Protein AF-X1TYB5-F1 (afdb_monomer_lite)

pLDDT: mean 80.91, std 9.95, range [56.03, 94.62]

Organism: NCBI:txid412755

Secondary structure (DSSP, 8-state):
-HHHHHHHHHHHHHHHHHHHHHGGG---EEEEEPTTS-EEEEES-HHHHHHHHHTT-EEEE-

Foldseek 3Di:
DVVVVVVVVVVVVVVVVCVVVVVVPQFWWKWWADPVGDTDIDTNCVVVVVVSVVVVIDIDTD

Radius of gyration: 20.78 Å; chains: 1; bounding box: 37×12×64 Å

Sequence (62 aa):
MKNLKFLLFIICLVFFLNVIFFNCSFATLYIVKDQEGYNICMTNKEDLVSEYEKFGYAVWIL

Structure (mmCIF, N/CA/C/O backbone):
data_AF-X1TYB5-F1
#
_entry.id   AF-X1TYB5-F1
#
loop_
_atom_site.group_PDB
_atom_site.id
_atom_site.type_symbol
_atom_site.label_atom_id
_atom_site.label_alt_id
_atom_site.label_comp_id
_atom_site.label_asym_id
_atom_site.label_entity_id
_atom_site.label_seq_id
_atom_site.pdbx_PDB_ins_code
_atom_site.Cartn_x
_atom_site.Cartn_y
_atom_site.Cartn_z
_atom_site.occupancy
_atom_site.B_iso_or_equiv
_atom_site.auth_seq_id
_atom_site.auth_comp_id
_a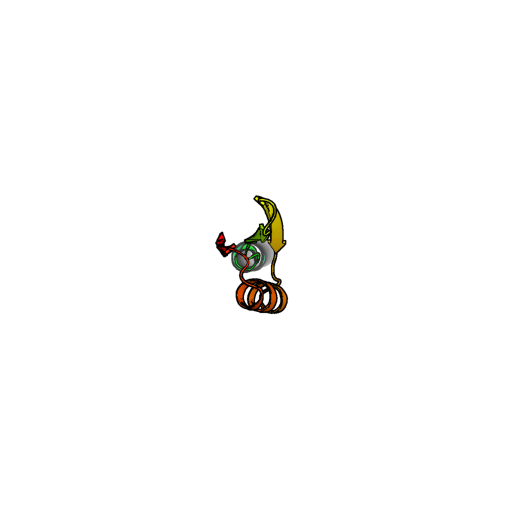tom_site.auth_asym_id
_atom_site.auth_atom_id
_atom_site.pdbx_PDB_model_num
ATOM 1 N N . MET A 1 1 ? -19.155 2.533 37.150 1.00 57.22 1 MET A N 1
ATOM 2 C CA . MET A 1 1 ? -18.128 1.677 36.501 1.00 57.22 1 MET A CA 1
ATOM 3 C C . MET A 1 1 ? -18.515 1.114 35.127 1.00 57.22 1 MET A C 1
ATOM 5 O O . MET A 1 1 ? -17.617 0.997 34.304 1.00 57.22 1 MET A O 1
ATOM 9 N N . LYS A 1 2 ? -19.788 0.777 34.831 1.00 59.97 2 LYS A N 1
ATOM 10 C CA . LYS A 1 2 ? -20.193 0.265 33.495 1.00 59.97 2 LYS A CA 1
ATOM 11 C C . LYS A 1 2 ? -19.873 1.233 32.340 1.00 59.97 2 LYS A C 1
ATOM 13 O O . LYS A 1 2 ? -19.337 0.803 31.327 1.00 59.97 2 LYS A O 1
ATOM 18 N N . ASN A 1 3 ? -20.091 2.534 32.542 1.00 72.31 3 ASN A N 1
ATOM 19 C CA . ASN A 1 3 ? -19.885 3.551 31.500 1.00 72.31 3 ASN A CA 1
ATOM 20 C C . ASN A 1 3 ? -18.405 3.836 31.197 1.00 72.31 3 ASN A C 1
ATOM 22 O O . ASN A 1 3 ? -18.071 4.142 30.061 1.00 72.31 3 ASN A O 1
ATOM 26 N N . LEU A 1 4 ? -17.505 3.679 32.177 1.00 85.81 4 LEU A N 1
ATOM 27 C CA . LEU A 1 4 ? -16.067 3.904 31.976 1.00 85.81 4 LEU A CA 1
ATOM 28 C C . LEU A 1 4 ? -15.456 2.837 31.055 1.00 85.81 4 LEU A C 1
ATOM 30 O O . LEU A 1 4 ? -14.673 3.159 30.170 1.00 85.81 4 LEU A O 1
ATOM 34 N N . LYS A 1 5 ? -15.859 1.568 31.228 1.00 83.94 5 LYS A N 1
ATOM 35 C CA . LYS A 1 5 ? -15.420 0.462 30.361 1.00 83.94 5 LYS A CA 1
ATOM 36 C C . LYS A 1 5 ? -15.888 0.657 28.917 1.00 83.94 5 LYS A C 1
ATOM 38 O O . LYS A 1 5 ? -15.130 0.398 27.991 1.00 83.94 5 LYS A O 1
ATOM 43 N N . PHE A 1 6 ? -17.115 1.143 28.740 1.00 88.44 6 PHE A N 1
ATOM 44 C CA . PHE A 1 6 ? -17.668 1.447 27.422 1.00 88.44 6 PHE A CA 1
ATOM 45 C C . PHE A 1 6 ? -16.959 2.634 26.754 1.00 88.44 6 PHE A C 1
ATOM 47 O O . PHE A 1 6 ? -16.644 2.577 25.570 1.00 88.44 6 PHE A O 1
ATOM 54 N N . LEU A 1 7 ? -16.627 3.673 27.524 1.00 90.94 7 LEU A N 1
ATOM 55 C CA . LEU A 1 7 ? -15.866 4.819 27.027 1.00 90.94 7 LEU A CA 1
ATOM 56 C C . LEU A 1 7 ? -14.462 4.405 26.558 1.00 90.94 7 LEU A C 1
ATOM 58 O O . LEU A 1 7 ? -14.032 4.794 25.477 1.00 90.94 7 LEU A O 1
ATOM 62 N N . LEU A 1 8 ? -13.780 3.561 27.340 1.00 92.06 8 LEU A N 1
ATOM 63 C CA . LEU A 1 8 ? -12.468 3.022 26.979 1.00 92.06 8 LEU A CA 1
ATOM 64 C C . LEU A 1 8 ? -12.536 2.194 25.686 1.00 92.06 8 LEU A C 1
ATOM 66 O O . LEU A 1 8 ? -11.673 2.323 24.825 1.00 92.06 8 LEU A O 1
ATOM 70 N N . PHE A 1 9 ? -13.599 1.401 25.520 1.00 92.75 9 PHE A N 1
ATOM 71 C CA . PHE A 1 9 ? -13.839 0.635 24.299 1.00 92.75 9 PHE A CA 1
ATOM 72 C C . PHE A 1 9 ? -14.002 1.537 23.067 1.00 92.75 9 PHE A C 1
ATOM 74 O O . PHE A 1 9 ? -13.376 1.276 22.043 1.00 92.75 9 PHE A O 1
ATOM 81 N N . ILE A 1 10 ? -14.777 2.624 23.170 1.00 93.88 10 ILE A N 1
ATOM 82 C CA . ILE A 1 10 ? -14.943 3.590 22.072 1.00 93.88 10 ILE A CA 1
ATOM 83 C C . ILE A 1 10 ? -13.608 4.253 21.717 1.00 93.88 10 ILE A C 1
ATOM 85 O O . ILE A 1 10 ? -13.280 4.356 20.538 1.00 93.88 10 ILE A O 1
ATOM 89 N N . ILE A 1 11 ? -12.815 4.663 22.712 1.00 94.62 11 ILE A N 1
ATOM 90 C CA . ILE A 1 11 ? -11.502 5.285 22.478 1.00 94.62 11 ILE A CA 1
ATOM 91 C C . ILE A 1 11 ? -10.568 4.316 21.743 1.00 94.62 11 ILE A C 1
ATOM 93 O O . ILE A 1 11 ? -9.951 4.698 20.749 1.00 94.62 11 ILE A O 1
ATOM 97 N N . CYS A 1 12 ? -10.500 3.055 22.179 1.00 94.25 12 CYS A N 1
ATOM 98 C CA . CYS A 1 12 ? -9.715 2.030 21.492 1.00 94.25 12 CYS A CA 1
ATOM 99 C C . CYS A 1 12 ? -10.207 1.804 20.059 1.00 94.25 12 C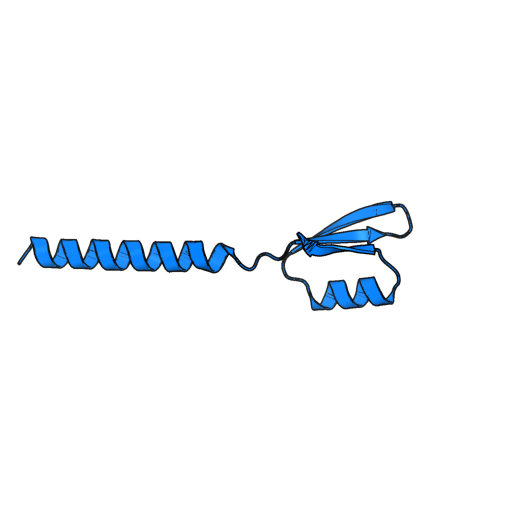YS A C 1
ATOM 101 O O . CYS A 1 12 ? -9.391 1.735 19.146 1.00 94.25 12 CYS A O 1
ATOM 103 N N . LEU A 1 13 ? -11.523 1.727 19.843 1.00 94.50 13 LEU A N 1
ATOM 104 C CA . LEU A 1 13 ? -12.104 1.541 18.514 1.00 94.50 13 LEU A CA 1
ATOM 105 C C . LEU A 1 13 ? -11.719 2.687 17.568 1.00 94.50 13 LEU A C 1
ATOM 107 O O . LEU A 1 13 ? -11.263 2.444 16.454 1.00 94.50 13 LEU A O 1
ATOM 111 N N . VAL A 1 14 ? -11.851 3.933 18.027 1.00 93.25 14 VAL A N 1
ATOM 112 C CA . VAL A 1 14 ? -11.472 5.124 17.256 1.00 93.25 14 VAL A CA 1
ATOM 113 C C . VAL A 1 14 ? -9.975 5.120 16.955 1.00 93.25 14 VAL A C 1
ATOM 115 O O . VAL A 1 14 ? -9.586 5.439 15.835 1.00 93.25 14 VAL A O 1
ATOM 118 N N . PHE A 1 15 ? -9.132 4.724 17.910 1.00 90.69 15 PHE A N 1
ATOM 119 C CA . PHE A 1 15 ? -7.693 4.596 17.687 1.00 90.69 15 PHE A CA 1
ATOM 120 C C . PHE A 1 15 ? -7.368 3.541 16.619 1.00 90.69 15 PHE A C 1
ATOM 122 O O . PHE A 1 15 ? -6.637 3.839 15.681 1.00 90.69 15 PHE A O 1
ATOM 129 N N . PHE A 1 16 ? -7.958 2.343 16.697 1.00 88.06 16 PHE A N 1
ATOM 130 C CA . PHE A 1 16 ? -7.763 1.294 15.688 1.00 88.06 16 PHE A CA 1
ATOM 131 C C . PHE A 1 16 ? -8.232 1.723 14.300 1.00 88.06 16 PHE A C 1
ATOM 133 O O . PHE A 1 16 ? -7.522 1.499 13.324 1.00 88.06 16 PHE A O 1
ATOM 140 N N . LEU A 1 17 ? -9.394 2.372 14.206 1.00 86.44 17 LEU A N 1
ATOM 141 C CA . LEU A 1 17 ? -9.887 2.903 12.939 1.00 86.44 17 LEU A CA 1
ATOM 142 C C . LEU A 1 17 ? -8.931 3.958 12.380 1.00 86.44 17 LEU A C 1
ATOM 144 O O . LEU A 1 17 ? -8.588 3.888 11.206 1.00 86.44 17 LEU A O 1
ATOM 148 N N . ASN A 1 18 ? -8.431 4.876 13.211 1.00 82.56 18 ASN A N 1
ATOM 149 C CA . ASN A 1 18 ? -7.426 5.848 12.779 1.00 82.56 18 ASN A CA 1
ATOM 150 C C . ASN A 1 18 ? -6.143 5.172 12.296 1.00 82.56 18 ASN A C 1
ATOM 152 O O . ASN A 1 18 ? -5.630 5.563 11.259 1.00 82.56 18 ASN A O 1
ATOM 156 N N . VAL A 1 19 ? -5.649 4.139 12.984 1.00 81.06 19 VAL A N 1
ATOM 157 C CA . VAL A 1 19 ? -4.478 3.377 12.523 1.00 81.06 19 VAL A CA 1
ATOM 158 C C . VAL A 1 19 ? -4.750 2.733 11.164 1.00 81.06 19 VAL A C 1
ATOM 160 O O . VAL A 1 19 ? -3.907 2.836 10.284 1.00 81.06 19 VAL A O 1
ATOM 163 N N . ILE A 1 20 ? -5.921 2.124 10.958 1.00 76.81 20 ILE A N 1
ATOM 164 C CA . ILE A 1 20 ? -6.297 1.498 9.679 1.00 76.81 20 ILE A CA 1
ATOM 165 C C . ILE A 1 20 ? -6.386 2.542 8.555 1.00 76.81 20 ILE A C 1
ATOM 167 O O . ILE A 1 20 ? -5.802 2.334 7.496 1.00 76.81 20 ILE A O 1
ATOM 171 N N . PHE A 1 21 ? -7.065 3.672 8.784 1.00 69.44 21 PHE A N 1
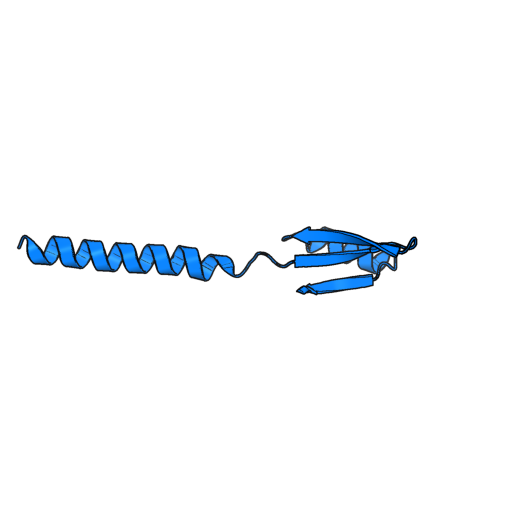ATOM 172 C CA . PHE A 1 21 ? -7.229 4.728 7.779 1.00 69.44 21 PHE A CA 1
ATOM 173 C C . PHE A 1 21 ? -5.937 5.508 7.510 1.00 69.44 21 PHE A C 1
ATOM 175 O O . PHE A 1 21 ? -5.683 5.889 6.372 1.00 69.44 21 PHE A O 1
ATOM 182 N N . PHE A 1 22 ? -5.090 5.715 8.519 1.00 64.50 22 PHE A N 1
ATOM 183 C CA . PHE A 1 22 ? -3.780 6.344 8.345 1.00 64.50 22 PHE A CA 1
ATOM 184 C C . PHE A 1 22 ? -2.810 5.421 7.587 1.00 64.50 22 PHE A C 1
ATOM 186 O O . PHE A 1 22 ? -1.983 5.898 6.815 1.00 64.50 22 PHE A O 1
ATOM 193 N N . ASN A 1 23 ? -2.958 4.095 7.715 1.00 58.97 23 ASN A N 1
ATOM 194 C CA . ASN A 1 23 ? -2.195 3.125 6.922 1.00 58.97 23 ASN A CA 1
ATOM 195 C C . ASN A 1 23 ? -2.677 2.988 5.465 1.00 58.97 23 ASN A C 1
ATOM 197 O O . ASN A 1 23 ? -1.996 2.352 4.665 1.00 58.97 23 ASN A O 1
ATOM 201 N N . CYS A 1 24 ? -3.806 3.595 5.073 1.00 56.22 24 CYS A N 1
ATOM 202 C CA . CYS A 1 24 ? -4.215 3.641 3.662 1.00 56.22 24 CYS A CA 1
ATOM 203 C C . CYS A 1 24 ? -3.256 4.474 2.787 1.00 56.22 24 CYS A C 1
ATOM 205 O O . CYS A 1 24 ? -3.388 4.455 1.567 1.00 56.22 24 CYS A O 1
ATOM 207 N N . SER A 1 25 ? -2.291 5.183 3.385 1.00 56.03 25 SER A N 1
ATOM 208 C CA . SER A 1 25 ? -1.358 6.078 2.690 1.00 56.03 25 SER A CA 1
ATOM 209 C C . SER A 1 25 ? -0.153 5.403 2.016 1.00 56.03 25 SER A C 1
ATOM 211 O O . SER A 1 25 ? 0.754 6.109 1.587 1.00 56.03 25 SER A O 1
ATOM 213 N N . PHE A 1 26 ? -0.093 4.078 1.888 1.00 58.75 26 PHE A N 1
ATOM 214 C CA . PHE A 1 26 ? 1.077 3.427 1.277 1.00 58.75 26 PHE A CA 1
ATOM 215 C C . PHE A 1 26 ? 0.685 2.441 0.186 1.00 58.75 26 PHE A C 1
ATOM 217 O O . PHE A 1 26 ? 1.182 1.323 0.152 1.00 58.75 26 PHE A O 1
ATOM 224 N N . ALA A 1 27 ? -0.256 2.825 -0.671 1.00 66.69 27 ALA A N 1
ATOM 225 C CA . ALA A 1 27 ? -0.463 2.184 -1.960 1.00 66.69 27 ALA A CA 1
ATOM 226 C C . ALA A 1 27 ? 0.003 3.158 -3.044 1.00 66.69 27 ALA A C 1
ATOM 228 O O . ALA A 1 27 ? -0.824 3.789 -3.693 1.00 66.69 27 ALA A O 1
ATOM 229 N N . THR A 1 28 ? 1.319 3.328 -3.199 1.00 74.44 28 THR A N 1
ATOM 230 C CA . THR A 1 28 ? 1.859 4.192 -4.254 1.00 74.44 28 THR A CA 1
ATOM 231 C C . THR A 1 28 ? 1.542 3.543 -5.593 1.00 74.44 28 THR A C 1
ATOM 233 O O . THR A 1 28 ? 1.985 2.417 -5.860 1.00 74.44 28 THR A O 1
ATOM 236 N N . LEU A 1 29 ? 0.725 4.216 -6.403 1.00 81.62 29 LEU A N 1
ATOM 237 C CA . LEU A 1 29 ? 0.344 3.733 -7.719 1.00 81.62 29 LEU A CA 1
ATOM 238 C C . LEU A 1 29 ? 1.372 4.230 -8.734 1.00 81.62 29 LEU A C 1
ATOM 240 O O . LEU A 1 29 ? 1.609 5.425 -8.875 1.00 81.62 29 LEU A O 1
ATOM 244 N N . TYR A 1 30 ? 1.949 3.302 -9.478 1.00 82.00 30 TYR A N 1
ATOM 245 C CA . TYR A 1 30 ? 2.843 3.579 -10.587 1.00 82.00 30 TYR A CA 1
ATOM 246 C C . TYR A 1 30 ? 2.145 3.219 -11.887 1.00 82.00 30 TYR A C 1
ATOM 248 O O . TYR A 1 30 ? 1.629 2.113 -12.042 1.00 82.00 30 TYR A O 1
ATOM 256 N N . ILE A 1 31 ? 2.149 4.144 -12.835 1.00 85.88 31 ILE A N 1
ATOM 257 C CA . ILE A 1 31 ? 1.705 3.915 -14.204 1.00 85.88 31 ILE A CA 1
ATOM 258 C C . ILE A 1 31 ? 2.957 3.939 -15.070 1.00 85.88 31 ILE A C 1
ATOM 260 O O . ILE A 1 31 ? 3.593 4.979 -15.235 1.00 85.88 31 ILE A O 1
ATOM 264 N N . VAL A 1 32 ? 3.323 2.780 -15.600 1.00 87.81 32 VAL A N 1
ATOM 265 C CA . VAL A 1 32 ? 4.453 2.618 -16.512 1.00 87.81 32 VAL A CA 1
ATOM 266 C C . VAL A 1 32 ? 3.903 2.535 -17.927 1.00 87.81 32 VAL A C 1
ATOM 268 O O . VAL A 1 32 ? 3.033 1.711 -18.197 1.00 87.81 32 VAL A O 1
ATOM 271 N N . LYS A 1 33 ? 4.395 3.373 -18.835 1.00 88.94 33 LYS A N 1
ATOM 272 C CA . LYS A 1 33 ? 4.056 3.298 -20.255 1.00 88.94 33 LYS A CA 1
ATOM 273 C C . LYS A 1 33 ? 5.169 2.588 -21.011 1.00 88.94 33 LYS A C 1
ATOM 275 O O . LYS A 1 33 ? 6.325 3.010 -20.933 1.00 88.94 33 LYS A O 1
ATOM 280 N N . ASP A 1 34 ? 4.819 1.517 -21.713 1.00 82.81 34 ASP A N 1
ATOM 281 C CA . ASP A 1 34 ? 5.767 0.778 -22.540 1.00 82.81 34 ASP A CA 1
ATOM 282 C C . ASP A 1 34 ? 6.093 1.480 -23.863 1.00 82.81 34 ASP A C 1
ATOM 284 O O . ASP A 1 34 ? 5.532 2.525 -24.210 1.00 82.81 34 ASP A O 1
ATOM 288 N N . GLN A 1 35 ? 7.051 0.906 -24.589 1.00 81.56 35 GLN A N 1
ATOM 289 C CA . GLN A 1 35 ? 7.523 1.432 -25.870 1.00 81.56 35 GLN A CA 1
ATOM 290 C C . GLN A 1 35 ? 6.470 1.324 -26.987 1.00 81.56 35 GLN A C 1
ATOM 292 O O . GLN A 1 35 ? 6.550 2.061 -27.968 1.00 81.56 35 GLN A O 1
ATOM 297 N N . GLU A 1 36 ? 5.474 0.449 -26.834 1.00 86.19 36 GLU A N 1
ATOM 298 C CA . GLU A 1 36 ? 4.346 0.290 -27.760 1.00 86.19 36 GLU A CA 1
ATOM 299 C C . GLU A 1 36 ? 3.168 1.218 -27.403 1.00 86.19 36 GLU A C 1
ATOM 301 O O . GLU A 1 36 ? 2.249 1.416 -28.198 1.00 86.19 36 GLU A O 1
ATOM 306 N N . GLY A 1 37 ? 3.230 1.863 -26.236 1.00 83.75 37 GLY A N 1
ATOM 307 C CA . GLY A 1 37 ? 2.270 2.836 -25.745 1.00 83.75 37 GLY A CA 1
ATOM 308 C C . GLY A 1 37 ? 1.204 2.281 -24.799 1.00 83.75 37 GLY A C 1
ATOM 309 O O . GLY A 1 37 ? 0.284 3.034 -24.465 1.00 83.75 37 GLY A O 1
ATOM 310 N N . TYR A 1 38 ? 1.313 1.031 -24.345 1.00 86.19 38 TYR A N 1
ATOM 311 C CA . TYR A 1 38 ? 0.418 0.444 -23.350 1.00 86.19 38 TYR A CA 1
ATOM 312 C C . TYR A 1 38 ? 0.770 0.892 -21.931 1.00 86.19 38 TYR A C 1
ATOM 314 O O . TYR A 1 38 ? 1.933 1.083 -21.579 1.00 86.19 38 TYR A O 1
ATOM 322 N N . ASN A 1 39 ? -0.264 1.033 -21.100 1.00 88.44 39 ASN A N 1
ATOM 323 C CA . ASN A 1 39 ? -0.127 1.423 -19.701 1.00 88.44 39 ASN A CA 1
ATOM 324 C C . ASN A 1 39 ? -0.171 0.187 -18.802 1.00 88.44 39 ASN A C 1
ATOM 326 O O . ASN A 1 39 ? -1.142 -0.570 -18.817 1.00 88.44 39 ASN A O 1
ATOM 330 N N . ILE A 1 40 ? 0.849 0.032 -17.969 1.00 85.75 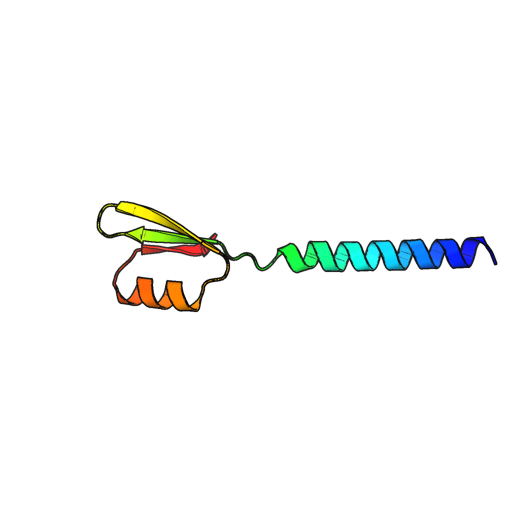40 ILE A N 1
ATOM 331 C CA . ILE A 1 40 ? 0.958 -1.004 -16.953 1.00 85.75 40 ILE A CA 1
ATOM 332 C C . ILE A 1 40 ? 0.836 -0.328 -15.590 1.00 85.75 40 ILE A C 1
ATOM 334 O O . ILE A 1 40 ? 1.671 0.492 -15.213 1.00 85.75 40 ILE A O 1
ATOM 338 N N . CYS A 1 41 ? -0.210 -0.671 -14.843 1.00 84.38 41 CYS A N 1
ATOM 339 C CA . CYS A 1 41 ? -0.436 -0.139 -13.503 1.00 84.38 41 CYS A CA 1
ATOM 340 C C . CYS A 1 41 ? 0.150 -1.091 -12.456 1.00 84.38 41 CYS A C 1
ATOM 342 O O . CYS A 1 41 ? -0.139 -2.289 -12.464 1.00 84.38 41 CYS A O 1
ATOM 344 N N . MET A 1 42 ? 0.951 -0.562 -11.537 1.00 83.31 42 MET A N 1
ATOM 345 C CA . MET A 1 42 ? 1.581 -1.309 -10.452 1.00 83.31 42 MET A CA 1
ATOM 346 C C . MET A 1 42 ? 1.374 -0.580 -9.127 1.00 83.31 42 MET A C 1
ATOM 348 O O . MET A 1 42 ? 1.292 0.640 -9.093 1.00 83.31 42 MET A O 1
ATOM 352 N N . THR A 1 43 ? 1.306 -1.316 -8.022 1.00 83.12 43 THR A N 1
ATOM 353 C CA . THR A 1 43 ? 1.149 -0.732 -6.683 1.00 83.12 43 THR A CA 1
ATOM 354 C C . THR A 1 43 ? 2.259 -1.246 -5.780 1.00 83.12 43 THR A C 1
ATOM 356 O O . THR A 1 43 ? 2.500 -2.452 -5.762 1.00 83.12 43 THR A O 1
ATOM 359 N N . ASN A 1 44 ? 2.920 -0.361 -5.029 1.00 72.94 44 ASN A N 1
ATOM 360 C CA . ASN A 1 44 ? 3.940 -0.724 -4.028 1.00 72.94 44 ASN A CA 1
ATOM 361 C C . ASN A 1 44 ? 5.106 -1.561 -4.573 1.00 72.94 44 ASN A C 1
ATOM 363 O O . ASN A 1 44 ? 5.592 -2.478 -3.912 1.00 72.94 44 ASN A O 1
ATOM 367 N N . LYS A 1 45 ? 5.536 -1.271 -5.805 1.00 77.38 45 LYS A N 1
ATOM 368 C CA . LYS A 1 45 ? 6.630 -1.974 -6.485 1.00 77.38 45 LYS A CA 1
ATOM 369 C C . LYS A 1 45 ? 7.750 -1.018 -6.901 1.00 77.38 45 LYS A C 1
ATOM 371 O O . LYS A 1 45 ? 8.128 -0.983 -8.068 1.00 77.38 45 LYS A O 1
ATOM 376 N N . GLU A 1 46 ? 8.268 -0.252 -5.942 1.00 77.31 46 GLU A N 1
ATOM 377 C CA . GLU A 1 46 ? 9.343 0.735 -6.153 1.00 77.31 46 GLU A CA 1
ATOM 378 C C . GLU A 1 46 ? 10.572 0.146 -6.860 1.00 77.31 46 GLU A C 1
ATOM 380 O O . GLU A 1 46 ? 11.057 0.725 -7.831 1.00 77.31 46 GLU A O 1
ATOM 385 N N . ASP A 1 47 ? 11.017 -1.044 -6.447 1.00 80.12 47 ASP A N 1
ATOM 386 C CA . ASP A 1 47 ? 12.193 -1.704 -7.033 1.00 80.12 47 ASP A CA 1
ATOM 387 C C . ASP A 1 47 ? 12.017 -2.000 -8.531 1.00 80.12 47 ASP A C 1
ATOM 389 O O . ASP A 1 47 ? 12.912 -1.756 -9.341 1.00 80.12 47 ASP A O 1
ATOM 393 N N . LEU A 1 48 ? 10.831 -2.482 -8.910 1.00 81.00 48 LEU A N 1
ATOM 394 C CA . LEU A 1 48 ? 10.475 -2.802 -10.296 1.00 81.00 48 LEU A CA 1
ATOM 395 C C . LEU A 1 48 ? 10.346 -1.537 -11.145 1.00 81.00 48 LEU A C 1
ATOM 397 O O . LEU A 1 48 ? 10.757 -1.512 -12.300 1.00 81.00 4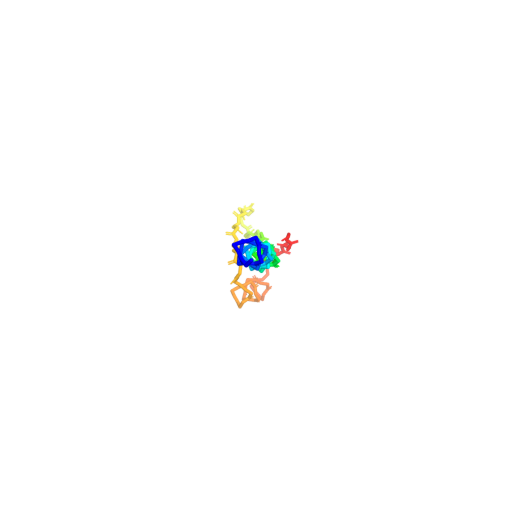8 LEU A O 1
ATOM 401 N N . VAL A 1 49 ? 9.805 -0.466 -10.570 1.00 82.38 49 VAL A N 1
ATOM 402 C CA . VAL A 1 49 ? 9.652 0.823 -11.251 1.00 82.38 49 VAL A CA 1
ATOM 403 C C . VAL A 1 49 ? 11.010 1.438 -11.590 1.00 82.38 49 VAL A C 1
ATOM 405 O O . VAL A 1 49 ? 11.193 1.922 -12.707 1.00 82.38 49 VAL A O 1
ATOM 408 N N . SER A 1 50 ? 11.982 1.357 -10.674 1.00 81.75 50 SER A N 1
ATOM 409 C CA . SER A 1 50 ? 13.355 1.808 -10.935 1.00 81.75 50 SER A CA 1
ATOM 410 C C . SER A 1 50 ? 14.017 1.026 -12.075 1.00 81.75 50 SER A C 1
ATOM 412 O O . SER A 1 50 ? 14.820 1.574 -12.834 1.00 81.75 50 SER A O 1
ATOM 414 N N . GLU A 1 51 ? 13.682 -0.254 -12.228 1.00 86.75 51 GLU A N 1
ATOM 415 C CA . GLU A 1 51 ? 14.152 -1.072 -13.343 1.00 86.75 51 GLU A CA 1
ATOM 416 C C . GLU A 1 51 ? 13.541 -0.614 -14.680 1.00 86.75 51 GLU A C 1
ATOM 418 O O . GLU A 1 51 ? 14.269 -0.411 -15.654 1.00 86.75 51 GLU A O 1
ATOM 423 N N . TYR A 1 52 ? 12.231 -0.346 -14.717 1.00 83.75 52 TYR A N 1
ATOM 424 C CA . TYR A 1 52 ? 11.552 0.189 -15.904 1.00 83.75 52 TYR A CA 1
ATOM 425 C C . TYR A 1 52 ? 12.090 1.557 -16.337 1.00 83.75 52 TYR A C 1
ATOM 427 O O . TYR A 1 52 ? 12.297 1.783 -17.531 1.00 83.75 52 TYR A O 1
ATOM 435 N N . GLU A 1 53 ? 12.380 2.449 -15.389 1.00 82.00 53 GLU A N 1
ATOM 436 C CA . GLU A 1 53 ? 12.982 3.752 -15.682 1.00 82.00 53 GLU A CA 1
ATOM 437 C C . GLU A 1 53 ? 14.352 3.596 -16.372 1.00 82.00 53 GLU A C 1
ATOM 439 O O . GLU A 1 53 ? 14.625 4.257 -17.376 1.00 82.00 53 GLU A O 1
ATOM 444 N N . LYS A 1 54 ? 15.186 2.644 -15.922 1.00 87.19 54 LYS A N 1
ATOM 445 C CA . LYS A 1 54 ? 16.487 2.337 -16.554 1.00 87.19 54 LYS A CA 1
ATOM 446 C C . LYS A 1 54 ? 16.351 1.772 -17.964 1.00 87.19 54 LYS A C 1
ATOM 448 O O . LYS A 1 54 ? 17.223 2.009 -18.797 1.00 87.19 54 LYS A O 1
ATOM 453 N N . PHE A 1 55 ? 15.274 1.042 -18.242 1.00 85.06 55 PHE A N 1
ATOM 454 C CA . PHE A 1 55 ? 14.971 0.541 -19.582 1.00 85.06 55 PHE A CA 1
ATOM 455 C C . PHE A 1 55 ? 14.310 1.590 -20.497 1.00 85.06 55 PHE A C 1
ATOM 457 O O . PHE A 1 55 ? 13.982 1.281 -21.643 1.00 85.06 55 PHE A O 1
ATOM 464 N N . GLY A 1 56 ? 14.140 2.832 -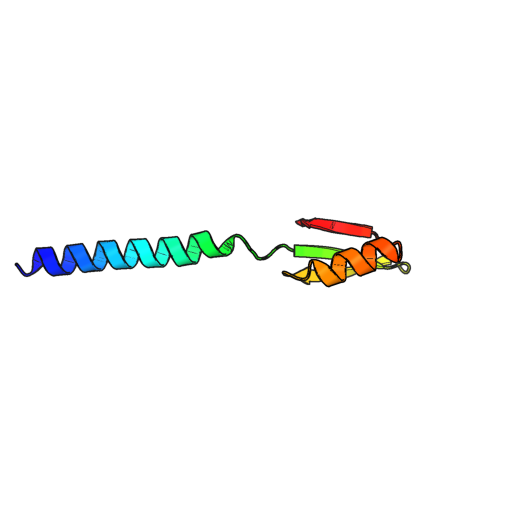20.027 1.00 80.62 56 GLY A N 1
ATOM 465 C CA . GLY A 1 56 ? 13.613 3.945 -20.818 1.00 80.62 56 GLY A CA 1
ATOM 466 C C . GLY A 1 56 ? 12.087 4.009 -20.886 1.00 80.62 56 GLY A C 1
ATOM 467 O O . GLY A 1 56 ? 11.548 4.650 -21.788 1.00 80.62 56 GLY A O 1
ATOM 468 N N . TYR A 1 57 ? 11.382 3.347 -19.967 1.00 84.62 57 TYR A N 1
ATOM 469 C CA . TYR A 1 57 ? 9.926 3.430 -19.861 1.00 84.62 57 TYR A CA 1
ATOM 470 C C . TYR A 1 57 ? 9.518 4.729 -19.159 1.00 84.62 57 TYR A C 1
ATOM 472 O O . TYR A 1 57 ? 10.189 5.188 -18.234 1.00 84.62 57 TYR A O 1
ATOM 480 N N . ALA A 1 58 ? 8.387 5.312 -19.563 1.00 83.38 58 ALA A N 1
ATOM 481 C CA . ALA A 1 58 ? 7.861 6.501 -18.898 1.00 83.38 58 ALA A CA 1
ATOM 482 C C . ALA A 1 58 ? 7.064 6.095 -17.653 1.00 83.38 58 ALA A C 1
ATOM 484 O O . ALA A 1 58 ? 6.058 5.394 -17.762 1.00 83.38 58 ALA A O 1
ATOM 485 N N . VAL A 1 59 ? 7.497 6.555 -16.482 1.00 83.50 59 VAL A N 1
ATOM 486 C CA . VAL A 1 59 ? 6.880 6.243 -15.188 1.00 83.50 59 VAL A CA 1
ATOM 487 C C . VAL A 1 59 ? 6.141 7.467 -14.654 1.00 83.50 59 VAL A C 1
ATOM 489 O O . VAL A 1 59 ? 6.687 8.566 -14.620 1.00 83.50 59 VAL A O 1
ATOM 492 N N . TRP A 1 60 ? 4.909 7.263 -14.194 1.00 83.00 60 TRP A N 1
ATOM 493 C CA . TRP A 1 60 ? 4.087 8.268 -13.526 1.00 83.00 60 TRP A CA 1
ATOM 494 C C . TRP A 1 60 ? 3.677 7.749 -12.151 1.00 83.00 60 TRP A C 1
ATOM 496 O O . TRP A 1 60 ? 3.263 6.597 -12.032 1.00 83.00 60 TRP A O 1
ATOM 506 N N . ILE A 1 61 ? 3.788 8.592 -11.128 1.00 79.56 61 ILE A N 1
ATOM 507 C CA . ILE A 1 61 ? 3.427 8.264 -9.744 1.00 79.56 61 ILE A CA 1
ATOM 508 C C . ILE A 1 61 ? 2.125 8.994 -9.413 1.00 79.56 61 ILE A C 1
ATOM 510 O O . ILE A 1 61 ? 2.037 10.200 -9.661 1.00 79.56 61 ILE A O 1
ATOM 514 N N . LEU A 1 62 ? 1.130 8.270 -8.895 1.00 68.00 62 LEU A N 1
ATOM 515 C CA . LEU A 1 62 ? -0.171 8.801 -8.480 1.00 68.00 62 LEU A CA 1
ATOM 516 C C . LEU A 1 62 ? -0.417 8.592 -6.982 1.00 68.00 62 LEU A C 1
ATOM 518 O O . LEU A 1 62 ? -0.093 7.488 -6.482 1.00 68.00 62 LEU A O 1
#